Protein AF-A0A180FA83-F1 (afdb_monomer_lite)

Secondary structure (DSSP, 8-state):
--HHHHHHHHHHHHHHHHHHHTTSGGGHHHHHHHHHHHHHHHHHHHHHHHT-SSSS---HHHHHHHH--TT-STT--

pLDDT: mean 79.25, std 16.67, range [44.31, 98.06]

Foldseek 3Di:
DPPLVVLQVLLVVLVVVLVVQVVDPVCVVSNVVSNVSSVVSVVLSVVQVVVPPDDDPGHPVNVCVVPDDPQPDPDRD

Sequence (77 aa):
MTARKDHIKHALHNEKICNYLGKNESHSDWVIITAFYSALHFTRHLIVSECLGGSGIVSFENIFLQNKRYSDGRHGF

Structure (mmCIF, N/CA/C/O backbone):
data_AF-A0A180FA83-F1
#
_entry.id   AF-A0A180FA83-F1
#
loop_
_atom_site.group_PDB
_atom_site.id
_atom_site.type_symbol
_atom_site.label_atom_id
_atom_site.label_alt_id
_atom_site.label_comp_id
_atom_site.label_asym_id
_atom_site.label_entity_id
_atom_site.label_seq_id
_atom_site.pdbx_PDB_ins_code
_atom_site.Cartn_x
_atom_site.Cartn_y
_atom_site.Cartn_z
_atom_site.occupancy
_atom_site.B_iso_or_equiv
_atom_site.auth_seq_id
_atom_site.auth_comp_id
_atom_site.auth_asym_id
_atom_site.auth_atom_id
_atom_site.pdbx_PDB_model_num
ATOM 1 N N . MET A 1 1 ? 18.173 9.662 -8.899 1.00 44.31 1 MET A N 1
ATOM 2 C CA . MET A 1 1 ? 18.360 8.951 -7.605 1.00 44.31 1 MET A CA 1
ATOM 3 C C . MET A 1 1 ? 17.221 9.173 -6.593 1.00 44.31 1 MET A C 1
ATOM 5 O O . MET A 1 1 ? 17.239 8.544 -5.543 1.00 44.31 1 MET A O 1
ATOM 9 N N . THR A 1 2 ? 16.222 10.008 -6.888 1.00 53.47 2 THR A N 1
ATOM 10 C CA . THR A 1 2 ? 15.149 10.431 -5.966 1.00 53.47 2 THR A CA 1
ATOM 11 C C . THR A 1 2 ? 13.981 9.437 -5.864 1.00 53.47 2 THR A C 1
ATOM 13 O O . THR A 1 2 ? 13.696 8.971 -4.766 1.00 53.47 2 THR A O 1
ATOM 16 N N . ALA A 1 3 ? 13.432 8.962 -6.990 1.00 55.56 3 ALA A N 1
ATOM 17 C CA . ALA A 1 3 ? 12.219 8.124 -7.018 1.00 55.56 3 ALA A CA 1
ATOM 18 C C . ALA A 1 3 ? 12.274 6.822 -6.180 1.00 55.56 3 ALA A C 1
ATOM 20 O O . ALA A 1 3 ? 11.274 6.397 -5.605 1.00 55.56 3 ALA A O 1
ATOM 21 N N . ARG A 1 4 ? 13.452 6.185 -6.050 1.00 58.09 4 ARG A N 1
ATOM 22 C CA . ARG A 1 4 ? 13.611 4.954 -5.245 1.00 58.09 4 ARG A CA 1
ATOM 23 C C . ARG A 1 4 ? 13.415 5.186 -3.747 1.00 58.09 4 ARG A C 1
ATOM 25 O O . ARG A 1 4 ? 12.843 4.329 -3.078 1.00 58.09 4 ARG A O 1
ATOM 32 N N . LYS A 1 5 ? 13.907 6.316 -3.225 1.00 60.91 5 LYS A N 1
ATOM 33 C CA . LYS A 1 5 ? 13.758 6.667 -1.804 1.00 60.91 5 LYS A CA 1
ATOM 34 C C . LYS A 1 5 ? 12.317 7.052 -1.479 1.00 60.91 5 LYS A C 1
ATOM 36 O O . LYS A 1 5 ? 11.903 6.888 -0.336 1.00 60.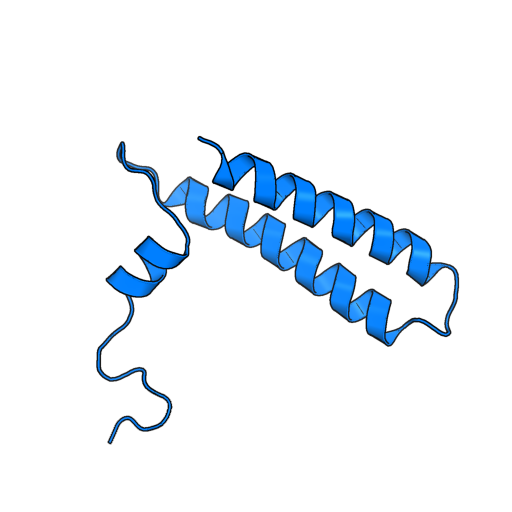91 5 LYS A O 1
ATOM 41 N N . ASP A 1 6 ? 11.561 7.504 -2.471 1.00 79.44 6 ASP A N 1
ATOM 42 C CA . ASP A 1 6 ? 10.185 7.946 -2.279 1.00 79.44 6 ASP A CA 1
ATOM 43 C C . ASP A 1 6 ? 9.235 6.751 -2.105 1.00 79.44 6 ASP A C 1
ATOM 45 O O . ASP A 1 6 ? 8.419 6.758 -1.187 1.00 79.44 6 ASP A O 1
ATOM 49 N N . HIS A 1 7 ? 9.402 5.654 -2.859 1.00 84.62 7 HIS A N 1
ATOM 50 C CA . HIS A 1 7 ? 8.548 4.464 -2.699 1.00 84.62 7 HIS A CA 1
ATOM 51 C C . HIS A 1 7 ? 8.683 3.773 -1.340 1.00 84.62 7 HIS A C 1
ATOM 53 O O . HIS A 1 7 ? 7.665 3.439 -0.743 1.00 84.62 7 HIS A O 1
ATOM 59 N N . ILE A 1 8 ? 9.901 3.606 -0.810 1.00 89.69 8 ILE A N 1
ATOM 60 C CA . ILE A 1 8 ? 10.076 3.034 0.538 1.00 89.69 8 ILE A CA 1
ATOM 61 C C . ILE A 1 8 ? 9.415 3.938 1.586 1.00 89.69 8 ILE A C 1
ATOM 63 O O . ILE A 1 8 ? 8.736 3.448 2.484 1.00 89.69 8 ILE A O 1
ATOM 67 N N . LYS A 1 9 ? 9.565 5.264 1.464 1.00 93.06 9 LYS A N 1
ATOM 68 C CA . LYS A 1 9 ? 8.913 6.211 2.381 1.00 93.06 9 LYS A CA 1
ATOM 69 C C . LYS A 1 9 ? 7.390 6.107 2.319 1.00 93.06 9 LYS A C 1
ATOM 71 O O . LYS A 1 9 ? 6.759 6.085 3.371 1.00 93.06 9 LYS A O 1
ATOM 76 N N . HIS A 1 10 ? 6.810 6.011 1.122 1.00 93.00 10 HIS A N 1
ATOM 77 C CA . HIS A 1 10 ? 5.369 5.812 0.957 1.00 93.00 10 HIS A CA 1
ATOM 78 C C . HIS A 1 10 ? 4.903 4.465 1.522 1.00 93.00 10 HIS A C 1
ATOM 80 O O . HIS A 1 10 ? 3.884 4.423 2.207 1.00 93.00 10 HIS A O 1
ATOM 86 N N . ALA A 1 11 ? 5.668 3.390 1.314 1.00 94.94 11 ALA A N 1
ATOM 87 C CA . ALA A 1 11 ? 5.358 2.073 1.866 1.00 94.94 11 ALA A CA 1
ATOM 88 C C . ALA A 1 11 ? 5.296 2.100 3.402 1.00 94.94 11 ALA A C 1
ATOM 90 O O . ALA A 1 11 ? 4.285 1.707 3.988 1.00 94.94 11 ALA A O 1
ATOM 91 N N . LEU A 1 12 ? 6.335 2.656 4.037 1.00 96.38 12 LEU A N 1
ATOM 92 C CA . LEU A 1 12 ? 6.430 2.799 5.493 1.00 96.38 12 LEU A CA 1
ATOM 93 C C . LEU A 1 12 ? 5.372 3.754 6.058 1.00 96.38 12 LEU A C 1
ATOM 95 O O . LEU A 1 12 ? 4.874 3.553 7.164 1.00 96.38 12 LEU A O 1
ATOM 99 N N . HIS A 1 13 ? 5.032 4.819 5.329 1.00 97.06 13 HIS A N 1
ATOM 100 C CA . HIS A 1 13 ? 3.954 5.718 5.730 1.00 97.06 13 HIS A CA 1
ATOM 101 C C . HIS A 1 13 ? 2.608 4.984 5.738 1.00 97.06 13 HIS A C 1
ATOM 103 O O . HIS A 1 13 ? 1.917 5.002 6.755 1.00 97.06 13 HIS A O 1
ATOM 109 N N . ASN A 1 14 ? 2.273 4.282 4.654 1.00 97.50 14 ASN A N 1
ATOM 110 C CA . ASN A 1 14 ? 1.011 3.553 4.537 1.00 97.50 14 ASN A CA 1
ATOM 111 C C . ASN A 1 14 ? 0.901 2.417 5.561 1.00 97.50 14 ASN A C 1
ATOM 113 O O . ASN A 1 14 ? -0.171 2.211 6.119 1.00 97.50 14 ASN A O 1
ATOM 117 N N . GLU A 1 15 ? 2.006 1.739 5.875 1.00 97.94 15 GLU A N 1
ATOM 118 C CA . GLU A 1 15 ? 2.060 0.740 6.947 1.00 97.94 15 GLU A CA 1
ATOM 119 C C . GLU A 1 15 ? 1.733 1.360 8.315 1.00 97.94 15 GLU A C 1
ATOM 121 O O . GLU A 1 15 ? 0.917 0.831 9.071 1.00 97.94 15 GLU A O 1
ATOM 126 N N . LYS A 1 16 ? 2.312 2.527 8.629 1.00 98.06 16 LYS A N 1
ATOM 127 C CA . LYS A 1 16 ? 2.003 3.244 9.876 1.00 98.06 16 LYS A CA 1
ATOM 128 C C . LYS A 1 16 ? 0.534 3.650 9.957 1.00 98.06 16 LYS A C 1
ATOM 130 O O . LYS A 1 16 ? -0.055 3.525 11.029 1.00 98.06 16 LYS A O 1
ATOM 135 N N . ILE A 1 17 ? -0.054 4.116 8.853 1.00 97.25 17 ILE A N 1
ATOM 136 C CA . ILE A 1 17 ? -1.484 4.447 8.798 1.00 97.25 17 ILE A CA 1
ATOM 137 C C . ILE A 1 17 ? -2.336 3.186 8.977 1.00 97.25 17 ILE A C 1
ATOM 139 O O . ILE A 1 17 ? -3.246 3.201 9.799 1.00 97.25 17 ILE A O 1
ATOM 143 N N . CYS A 1 18 ? -2.002 2.082 8.305 1.00 97.50 18 CYS A N 1
ATOM 144 C CA . CYS A 1 18 ? -2.674 0.791 8.470 1.00 97.50 18 CYS A CA 1
ATOM 145 C C . CYS A 1 18 ? -2.691 0.351 9.942 1.00 97.50 18 CYS A C 1
ATOM 147 O O . CYS A 1 18 ? -3.752 0.071 10.500 1.00 97.50 18 CYS A O 1
ATOM 149 N N . ASN A 1 19 ? -1.535 0.388 10.609 1.00 96.88 19 ASN A N 1
ATOM 150 C CA . ASN A 1 19 ? -1.404 0.034 12.026 1.00 96.88 19 ASN A CA 1
ATOM 151 C C . ASN A 1 19 ? -2.153 0.995 12.963 1.00 96.88 19 ASN A C 1
ATOM 153 O O . ASN A 1 19 ? -2.593 0.595 14.040 1.00 96.88 19 ASN A O 1
ATOM 157 N N . TYR A 1 20 ? -2.276 2.271 12.591 1.00 97.12 20 TYR A N 1
ATOM 158 C CA . TYR A 1 20 ? -3.066 3.245 13.343 1.00 97.12 20 TYR A CA 1
ATOM 159 C C . TYR A 1 20 ? -4.569 2.971 13.206 1.00 97.12 20 TYR A C 1
ATOM 161 O O . TYR A 1 20 ? -5.273 2.920 14.214 1.00 97.12 20 TYR A O 1
ATOM 169 N N . LEU A 1 21 ? -5.043 2.747 11.979 1.00 95.94 21 LEU A N 1
ATOM 170 C CA . LEU A 1 21 ? -6.454 2.512 11.673 1.00 95.94 21 LEU A CA 1
ATOM 171 C C . LEU A 1 21 ? -6.944 1.157 12.187 1.00 95.94 21 LEU A C 1
ATOM 173 O O . LEU A 1 21 ? -8.058 1.078 12.694 1.00 95.94 21 LEU A O 1
ATOM 177 N N . GLY A 1 22 ? -6.096 0.126 12.151 1.00 94.25 22 GLY A N 1
ATOM 178 C CA . GLY A 1 22 ? -6.417 -1.228 12.618 1.00 94.25 22 GLY A CA 1
ATOM 179 C C . GLY A 1 22 ? -6.697 -1.344 14.117 1.00 94.25 22 GLY A C 1
ATOM 180 O O . GLY A 1 22 ? -7.144 -2.389 14.574 1.00 94.25 22 GLY A O 1
ATOM 181 N N . LYS A 1 23 ? -6.480 -0.274 14.890 1.00 93.50 23 LYS A N 1
ATOM 182 C CA . LYS A 1 23 ? -6.887 -0.194 16.301 1.00 93.50 23 LYS A CA 1
ATOM 183 C C . LYS A 1 23 ? -8.386 0.059 16.480 1.00 93.50 23 LYS A C 1
ATOM 185 O O . LYS A 1 23 ? -8.870 -0.008 17.605 1.00 93.50 23 LYS A O 1
ATOM 190 N N . ASN A 1 24 ? -9.099 0.402 15.408 1.00 91.12 24 ASN A N 1
ATOM 191 C CA . ASN A 1 24 ? -10.530 0.658 15.423 1.00 91.12 24 ASN A CA 1
ATOM 192 C C . ASN A 1 24 ? -11.207 -0.101 14.272 1.00 91.12 24 ASN A C 1
ATOM 194 O O . ASN A 1 24 ? -10.935 0.151 13.098 1.00 91.12 24 ASN A O 1
ATOM 198 N N . GLU A 1 25 ? -12.129 -0.998 14.621 1.00 88.50 25 GLU A N 1
ATOM 199 C CA . GLU A 1 25 ? -12.854 -1.853 13.676 1.00 88.50 25 GLU A CA 1
ATOM 200 C C . GLU A 1 25 ? -13.667 -1.061 12.635 1.00 88.50 25 GLU A C 1
ATOM 202 O O . GLU A 1 25 ? -13.888 -1.561 11.530 1.00 88.50 25 GLU A O 1
ATOM 207 N N . SER A 1 26 ? -14.030 0.199 12.919 1.00 95.00 26 SER A N 1
ATOM 208 C CA . SER A 1 26 ? -14.778 1.071 11.998 1.00 95.00 26 SER A CA 1
ATOM 209 C C . SER A 1 26 ? -13.996 1.506 10.753 1.00 95.00 26 SER A C 1
ATOM 211 O O . SER A 1 26 ? -14.565 2.144 9.871 1.00 95.00 26 SER A O 1
ATOM 213 N N . HIS A 1 27 ? -12.694 1.220 10.681 1.00 94.06 27 HIS A N 1
ATOM 214 C CA . HIS A 1 27 ? -11.827 1.610 9.562 1.00 94.06 27 HIS A CA 1
ATOM 215 C C . HIS A 1 27 ? -11.312 0.411 8.760 1.00 94.06 27 HIS A C 1
ATOM 217 O O . HIS A 1 27 ? -10.291 0.518 8.083 1.00 94.06 27 HIS A O 1
ATOM 223 N N . SER A 1 28 ? -11.997 -0.728 8.828 1.00 93.00 28 SER A N 1
ATOM 224 C CA . SER A 1 28 ? -11.593 -1.990 8.194 1.00 93.00 28 SER A CA 1
ATOM 225 C C . SER A 1 28 ? -11.322 -1.845 6.686 1.00 93.00 28 SER A C 1
ATOM 227 O O . SER A 1 28 ? -10.284 -2.306 6.211 1.00 93.00 28 SER A O 1
ATOM 229 N N . ASP A 1 29 ? -12.154 -1.103 5.950 1.00 96.00 29 ASP A N 1
ATOM 230 C CA . ASP A 1 29 ? -11.921 -0.821 4.522 1.00 96.00 29 ASP A CA 1
ATOM 231 C C . ASP A 1 29 ? -10.603 -0.067 4.286 1.00 96.00 29 ASP A C 1
ATOM 233 O O . ASP A 1 29 ? -9.817 -0.391 3.393 1.00 96.00 29 ASP A O 1
ATOM 237 N N . TRP A 1 30 ? -10.312 0.922 5.132 1.00 96.38 30 TRP A N 1
ATOM 238 C CA . TRP A 1 30 ? -9.087 1.708 5.034 1.00 96.38 30 TRP A CA 1
ATOM 239 C C . TRP A 1 30 ? -7.848 0.916 5.440 1.00 96.38 30 TRP A C 1
ATOM 241 O O . TRP A 1 30 ? -6.781 1.126 4.863 1.00 96.38 30 TRP A O 1
ATOM 251 N N . VAL A 1 31 ? -7.973 -0.014 6.389 1.00 97.06 31 VAL A N 1
ATOM 252 C CA . VAL A 1 31 ? -6.904 -0.959 6.743 1.00 97.06 31 VAL A CA 1
ATOM 253 C C . VAL A 1 31 ? -6.528 -1.793 5.520 1.00 97.06 31 VAL A C 1
ATOM 255 O O . VAL A 1 31 ? -5.351 -1.859 5.172 1.00 97.06 31 VAL A O 1
ATOM 258 N N . ILE A 1 32 ? -7.513 -2.339 4.799 1.00 96.50 32 ILE A N 1
ATOM 259 C CA . ILE A 1 32 ? -7.272 -3.117 3.573 1.00 96.50 32 ILE A CA 1
ATOM 260 C C . ILE A 1 32 ? -6.581 -2.252 2.511 1.00 96.50 32 ILE A C 1
ATOM 262 O O . ILE A 1 32 ? -5.559 -2.652 1.948 1.00 96.50 32 ILE A O 1
ATOM 266 N N . ILE A 1 33 ? -7.098 -1.046 2.262 1.00 97.44 33 ILE A N 1
ATOM 267 C CA . ILE A 1 33 ? -6.553 -0.125 1.256 1.00 97.44 33 ILE A CA 1
ATOM 268 C C . ILE A 1 33 ? -5.103 0.261 1.582 1.00 97.44 33 ILE A C 1
ATOM 270 O O . ILE A 1 33 ? -4.229 0.235 0.712 1.00 97.44 33 ILE A O 1
ATOM 274 N N . THR A 1 34 ? -4.827 0.624 2.832 1.00 97.69 34 THR A N 1
ATOM 275 C CA . THR A 1 34 ? -3.497 1.093 3.248 1.00 97.69 34 THR A CA 1
ATOM 276 C C . THR A 1 34 ? -2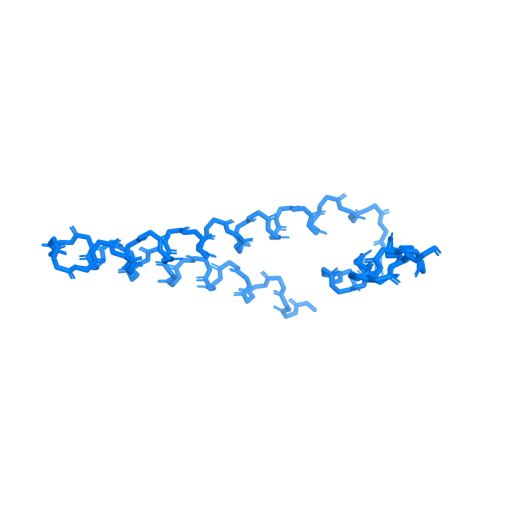.482 -0.046 3.315 1.00 97.69 34 THR A C 1
ATOM 278 O O . THR A 1 34 ? -1.342 0.150 2.884 1.00 97.69 34 THR A O 1
ATOM 281 N N . ALA A 1 35 ? -2.893 -1.250 3.724 1.00 97.62 35 ALA A N 1
ATOM 282 C CA . ALA A 1 35 ? -2.077 -2.458 3.618 1.00 97.62 35 ALA A CA 1
ATOM 283 C C . ALA A 1 35 ? -1.721 -2.772 2.155 1.00 97.62 35 ALA A C 1
ATOM 285 O O . ALA A 1 35 ? -0.548 -2.969 1.828 1.00 97.62 35 ALA A O 1
ATOM 286 N N . PHE A 1 36 ? -2.710 -2.740 1.256 1.00 97.62 36 PHE A N 1
ATOM 287 C CA . PHE A 1 36 ? -2.497 -2.982 -0.171 1.00 97.62 36 PHE A CA 1
ATOM 288 C C . PHE A 1 36 ? -1.516 -1.974 -0.785 1.00 97.62 36 PHE A C 1
ATOM 290 O O . PHE A 1 36 ? -0.552 -2.365 -1.446 1.00 97.62 36 PHE A O 1
ATOM 297 N N . TYR A 1 37 ? -1.706 -0.673 -0.539 1.00 95.94 37 TYR A N 1
ATOM 298 C CA . TYR A 1 37 ? -0.800 0.343 -1.078 1.00 95.94 37 TYR A CA 1
ATOM 299 C C . TYR A 1 37 ? 0.599 0.291 -0.460 1.00 95.94 37 TYR A C 1
ATOM 301 O O . TYR A 1 37 ? 1.570 0.618 -1.147 1.00 95.94 37 TYR A O 1
ATOM 309 N N . SER A 1 38 ? 0.732 -0.119 0.804 1.00 96.88 38 SER A N 1
ATOM 310 C CA . SER A 1 38 ? 2.045 -0.369 1.407 1.00 96.88 38 SER A CA 1
ATOM 311 C C . SER A 1 38 ? 2.783 -1.491 0.665 1.00 96.88 38 SER A C 1
ATOM 313 O O . SER A 1 38 ? 3.889 -1.270 0.159 1.00 96.88 38 SER A O 1
ATOM 315 N N . ALA A 1 39 ? 2.129 -2.645 0.486 1.00 95.81 39 ALA A N 1
ATOM 316 C CA . ALA A 1 39 ? 2.680 -3.780 -0.252 1.00 95.81 39 ALA A CA 1
ATOM 317 C C . ALA A 1 39 ? 3.052 -3.402 -1.695 1.00 95.81 39 ALA A C 1
ATOM 319 O O . ALA A 1 39 ? 4.170 -3.670 -2.134 1.00 95.81 39 ALA A O 1
ATOM 320 N N . LEU A 1 40 ? 2.173 -2.691 -2.410 1.00 92.50 40 LEU A N 1
ATOM 321 C CA . LEU A 1 40 ? 2.426 -2.254 -3.785 1.00 92.50 40 LEU A CA 1
ATOM 322 C C . LEU A 1 40 ? 3.697 -1.398 -3.905 1.00 92.50 40 LEU A C 1
ATOM 324 O O . LEU A 1 40 ? 4.461 -1.556 -4.861 1.00 92.50 40 LEU A O 1
ATOM 328 N N . HIS A 1 41 ? 3.942 -0.493 -2.955 1.00 91.31 41 HIS A N 1
ATOM 329 C CA . HIS A 1 41 ? 5.148 0.333 -2.963 1.00 91.31 41 HIS A CA 1
ATOM 330 C C . HIS A 1 41 ? 6.421 -0.466 -2.654 1.00 91.31 41 HIS A C 1
ATOM 332 O O . HIS A 1 41 ? 7.439 -0.231 -3.312 1.00 91.31 41 HIS A O 1
ATOM 338 N N . PHE A 1 42 ? 6.368 -1.435 -1.733 1.00 90.06 42 PHE A N 1
ATOM 339 C CA . PHE A 1 42 ? 7.489 -2.353 -1.497 1.00 90.06 42 PHE A CA 1
ATOM 340 C C . PHE A 1 42 ? 7.786 -3.213 -2.726 1.00 90.06 42 PHE A C 1
ATOM 342 O O . PHE A 1 42 ? 8.927 -3.254 -3.190 1.00 90.06 42 PHE A O 1
ATOM 349 N N . THR A 1 43 ? 6.765 -3.836 -3.312 1.00 88.31 43 THR A N 1
ATOM 350 C CA . THR A 1 43 ? 6.912 -4.665 -4.513 1.00 88.31 43 THR A CA 1
ATOM 351 C C . THR A 1 43 ? 7.472 -3.858 -5.681 1.00 88.31 43 THR A C 1
ATOM 353 O O . THR A 1 43 ? 8.405 -4.309 -6.343 1.00 88.31 43 THR A O 1
ATOM 356 N N . ARG A 1 44 ? 6.990 -2.627 -5.904 1.00 82.88 44 ARG A N 1
ATOM 357 C CA . ARG A 1 44 ? 7.554 -1.730 -6.928 1.00 82.88 44 ARG A CA 1
ATOM 358 C C . ARG A 1 44 ? 9.027 -1.423 -6.690 1.00 82.88 44 ARG A C 1
ATOM 360 O O . ARG A 1 44 ? 9.796 -1.414 -7.646 1.00 82.88 44 ARG A O 1
ATOM 367 N N . HIS A 1 45 ? 9.424 -1.173 -5.442 1.00 79.75 45 HIS A N 1
ATOM 368 C CA . HIS A 1 45 ? 10.826 -0.928 -5.114 1.00 79.75 45 HIS A CA 1
ATOM 369 C C . HIS A 1 45 ? 11.717 -2.127 -5.475 1.00 79.75 45 HIS A C 1
ATOM 371 O O . HIS A 1 45 ? 12.801 -1.930 -6.026 1.00 79.75 45 HIS A O 1
ATOM 377 N N . LEU A 1 46 ? 11.250 -3.347 -5.200 1.00 77.69 46 LEU A N 1
ATOM 378 C CA . LEU A 1 46 ? 11.989 -4.582 -5.468 1.00 77.69 46 LEU A CA 1
ATOM 379 C C . LEU A 1 46 ? 12.064 -4.895 -6.970 1.00 77.69 46 LEU A C 1
ATOM 381 O O . LEU A 1 46 ? 13.162 -5.016 -7.504 1.00 77.69 46 LEU A O 1
ATOM 385 N N . ILE A 1 47 ? 10.924 -4.917 -7.672 1.00 76.50 47 ILE A N 1
ATOM 386 C CA . ILE A 1 47 ? 10.854 -5.248 -9.108 1.00 76.50 47 ILE A CA 1
ATOM 387 C C . ILE A 1 47 ? 11.703 -4.285 -9.944 1.00 76.50 47 ILE A C 1
ATOM 389 O O . ILE A 1 47 ? 12.490 -4.706 -10.787 1.00 76.50 47 ILE A O 1
ATOM 393 N N . VAL A 1 48 ? 11.579 -2.977 -9.697 1.00 67.56 48 VAL A N 1
ATOM 394 C CA . VAL A 1 48 ? 12.337 -1.970 -10.456 1.00 67.56 48 VAL A CA 1
ATOM 395 C C . VAL A 1 48 ? 13.838 -2.053 -10.144 1.00 67.56 48 VAL A C 1
ATOM 397 O O . VAL A 1 48 ? 14.658 -1.677 -10.980 1.00 67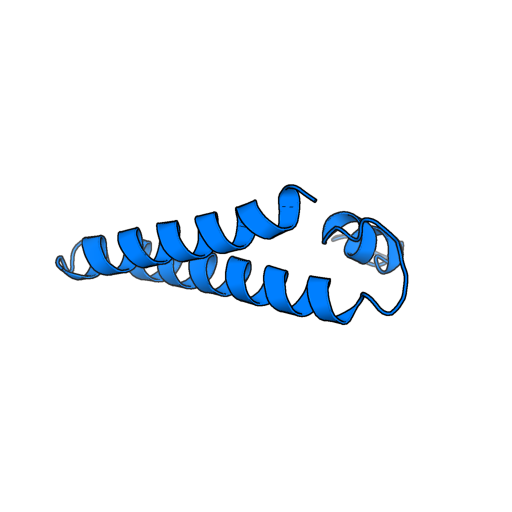.56 48 VAL A O 1
ATOM 400 N N . SER A 1 49 ? 14.214 -2.559 -8.964 1.00 62.09 49 SER A N 1
ATOM 401 C CA . SER A 1 49 ? 15.620 -2.741 -8.596 1.00 62.09 49 SER A CA 1
ATOM 402 C C . SER A 1 49 ? 16.267 -3.951 -9.281 1.00 62.09 49 SER A C 1
ATOM 404 O O . SER A 1 49 ? 17.452 -3.871 -9.588 1.00 62.09 49 SER A O 1
ATOM 406 N N . GLU A 1 50 ? 15.524 -5.022 -9.580 1.00 57.94 50 GLU A N 1
ATOM 407 C CA . GLU A 1 50 ? 16.061 -6.204 -10.282 1.00 57.94 50 GLU A CA 1
ATOM 408 C C . GLU A 1 50 ? 16.226 -6.008 -11.798 1.00 57.94 50 GLU A C 1
ATOM 410 O O . GLU A 1 50 ? 17.095 -6.628 -12.406 1.00 57.94 50 GLU A O 1
ATOM 415 N N . CYS A 1 51 ? 15.485 -5.084 -12.422 1.00 55.66 51 CYS A N 1
ATOM 416 C CA . CYS A 1 51 ? 15.690 -4.739 -13.838 1.00 55.66 51 CYS A CA 1
ATOM 417 C C . CYS A 1 51 ? 17.042 -4.037 -14.120 1.00 55.66 51 CYS A C 1
ATOM 419 O O . CYS A 1 51 ? 17.380 -3.782 -15.277 1.00 55.66 51 CYS A O 1
ATOM 421 N N . LEU A 1 52 ? 17.820 -3.696 -13.086 1.00 52.94 52 LEU A N 1
ATOM 422 C CA . LEU A 1 52 ? 19.078 -2.951 -13.180 1.00 52.94 52 LEU A CA 1
ATOM 423 C C . LEU A 1 52 ? 20.288 -3.874 -13.402 1.00 52.94 52 LEU A C 1
ATOM 425 O O . LEU A 1 52 ? 21.177 -3.973 -12.562 1.00 52.94 52 LEU A O 1
ATOM 429 N N . GLY A 1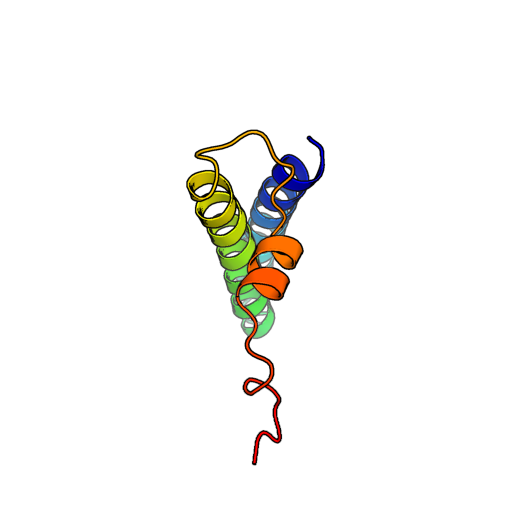 53 ? 20.367 -4.475 -14.586 1.00 54.41 53 GLY A N 1
ATOM 430 C CA . GLY A 1 53 ? 21.634 -4.950 -15.160 1.00 54.41 53 GLY A CA 1
ATOM 431 C C . GLY A 1 53 ? 22.412 -3.862 -15.923 1.00 54.41 53 GLY A C 1
ATOM 432 O O . GLY A 1 53 ? 23.427 -4.161 -16.543 1.00 54.41 53 GLY A O 1
ATOM 433 N N . GLY A 1 54 ? 21.940 -2.606 -15.933 1.00 52.53 54 GLY A N 1
ATOM 434 C CA . GLY A 1 54 ? 22.494 -1.526 -16.757 1.00 52.53 54 GLY A CA 1
ATOM 435 C C . GLY A 1 54 ? 22.108 -0.122 -16.278 1.00 52.53 54 GLY A C 1
ATOM 436 O O . GLY A 1 54 ? 21.059 0.094 -15.675 1.00 52.53 54 GLY A O 1
ATOM 437 N N . SER A 1 55 ? 22.991 0.842 -16.531 1.00 51.59 55 SER A N 1
ATOM 438 C CA . SER A 1 55 ? 23.090 2.182 -15.932 1.00 51.59 55 SER A CA 1
ATOM 439 C C . SER A 1 55 ? 22.039 3.220 -16.385 1.00 51.59 55 SER A C 1
ATOM 441 O O . SER A 1 55 ? 22.397 4.343 -16.741 1.00 51.59 55 SER A O 1
ATOM 443 N N . GLY A 1 56 ? 20.748 2.880 -16.387 1.00 56.41 56 GLY A N 1
ATOM 444 C CA . GLY A 1 56 ? 19.651 3.801 -16.729 1.00 56.41 56 GLY A CA 1
ATOM 445 C C . GLY A 1 56 ? 18.778 4.192 -15.528 1.00 56.41 56 GLY A C 1
ATOM 446 O O . GLY A 1 56 ? 18.630 3.425 -14.579 1.00 56.41 56 GLY A O 1
ATOM 447 N N . ILE A 1 57 ? 18.151 5.378 -15.559 1.00 56.50 57 ILE A N 1
ATOM 448 C CA . ILE A 1 57 ? 17.034 5.692 -14.649 1.00 56.50 57 ILE A CA 1
ATOM 449 C C . ILE A 1 57 ? 15.830 4.868 -15.115 1.00 56.50 57 ILE A C 1
ATOM 451 O O . ILE A 1 57 ? 15.096 5.259 -16.022 1.00 56.50 57 ILE A O 1
ATOM 455 N N . VAL A 1 58 ? 15.651 3.702 -14.505 1.00 63.06 58 VAL A N 1
ATOM 456 C CA . VAL A 1 58 ? 14.497 2.838 -14.745 1.00 63.06 58 VAL A CA 1
ATOM 457 C C . VAL A 1 58 ? 13.385 3.255 -13.782 1.00 63.06 58 VAL A C 1
ATOM 459 O O . VAL A 1 58 ? 13.539 3.157 -12.565 1.00 63.06 58 VAL A O 1
ATOM 462 N N . SER A 1 59 ? 12.288 3.784 -14.320 1.00 68.69 59 SER A N 1
ATOM 463 C CA . SER A 1 59 ? 11.026 3.964 -13.597 1.00 68.69 59 SER A CA 1
ATOM 464 C C . SER A 1 59 ? 10.057 2.848 -13.977 1.00 68.69 59 SER A C 1
ATOM 466 O O . SER A 1 59 ? 10.193 2.230 -15.037 1.00 68.69 59 SER A O 1
ATOM 468 N N . PHE A 1 60 ? 9.060 2.603 -13.125 1.00 72.06 60 PHE A N 1
ATOM 469 C CA . PHE A 1 60 ? 7.959 1.702 -13.464 1.00 72.06 60 PHE A CA 1
ATOM 470 C C . PHE A 1 60 ? 7.297 2.123 -14.782 1.00 72.06 60 PHE A C 1
ATOM 472 O O . PHE A 1 60 ? 7.022 1.275 -15.621 1.00 72.06 60 PHE A O 1
ATOM 479 N N . GLU A 1 61 ? 7.106 3.425 -14.995 1.00 73.62 61 GLU A N 1
ATOM 480 C CA . GLU A 1 61 ? 6.537 3.992 -16.218 1.00 73.62 61 GLU A CA 1
ATOM 481 C C . GLU A 1 61 ? 7.378 3.637 -17.444 1.00 73.62 61 GLU A C 1
ATOM 483 O O . GLU A 1 61 ? 6.819 3.250 -18.464 1.00 73.62 61 GLU A O 1
ATOM 488 N N . ASN A 1 62 ? 8.709 3.700 -17.343 1.00 72.25 62 ASN A N 1
ATOM 489 C CA . ASN A 1 62 ? 9.594 3.338 -18.448 1.00 72.25 62 ASN A CA 1
ATOM 490 C C . ASN A 1 62 ? 9.484 1.843 -18.779 1.00 72.25 62 ASN A C 1
ATOM 492 O O . ASN A 1 62 ? 9.341 1.497 -19.948 1.00 72.25 62 ASN A O 1
ATOM 496 N N . ILE A 1 63 ? 9.474 0.966 -17.766 1.00 76.31 63 ILE A N 1
ATOM 497 C CA . ILE A 1 63 ? 9.266 -0.480 -17.965 1.00 76.31 63 ILE A CA 1
ATOM 498 C C . ILE A 1 63 ? 7.886 -0.738 -18.578 1.00 76.31 63 ILE A C 1
ATOM 500 O O . ILE A 1 63 ? 7.762 -1.499 -19.536 1.00 76.31 63 ILE A O 1
ATOM 504 N N . PHE A 1 64 ? 6.846 -0.100 -18.045 1.00 75.38 64 PHE A N 1
ATOM 505 C CA . PHE A 1 64 ? 5.481 -0.256 -18.525 1.00 75.38 64 PHE A CA 1
ATOM 506 C C . PHE A 1 64 ? 5.356 0.183 -19.984 1.00 75.38 64 PHE A C 1
ATOM 508 O O . PHE A 1 64 ? 4.847 -0.579 -20.794 1.00 75.38 64 PHE A O 1
ATOM 515 N N . LEU A 1 65 ? 5.862 1.364 -20.347 1.00 76.31 65 LEU A N 1
ATOM 516 C CA . LEU A 1 65 ? 5.823 1.864 -21.723 1.00 76.31 65 LEU A CA 1
ATOM 517 C C . LEU A 1 65 ? 6.627 0.986 -22.690 1.00 76.31 65 LEU A C 1
ATOM 519 O O . LEU A 1 65 ? 6.196 0.809 -23.824 1.00 76.31 65 LEU A O 1
ATOM 523 N N . GLN A 1 66 ? 7.753 0.416 -22.250 1.00 76.12 66 GLN A N 1
ATOM 524 C CA . GLN A 1 66 ? 8.546 -0.515 -23.061 1.00 76.12 66 GLN A CA 1
ATOM 525 C C . GLN A 1 66 ? 7.831 -1.847 -23.316 1.00 76.12 66 GLN A C 1
ATOM 527 O O . GLN A 1 66 ? 8.001 -2.432 -24.381 1.00 76.12 66 GLN A O 1
ATOM 532 N N . ASN A 1 67 ? 7.054 -2.337 -22.346 1.00 74.62 67 ASN A N 1
ATOM 533 C CA . ASN A 1 67 ? 6.395 -3.64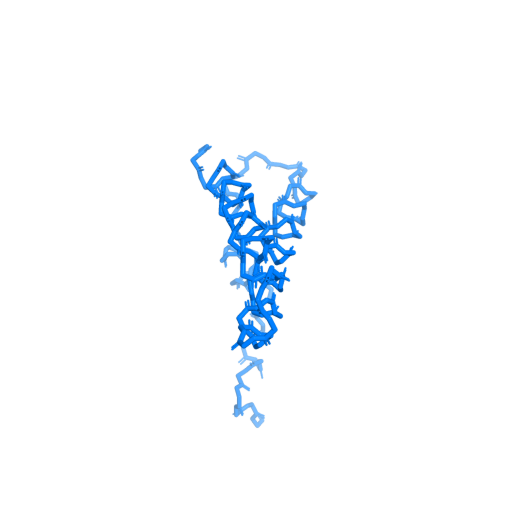2 -22.433 1.00 74.62 67 ASN A CA 1
ATOM 534 C C . ASN A 1 67 ? 4.930 -3.559 -22.882 1.00 74.62 67 ASN A C 1
ATOM 536 O O . ASN A 1 67 ? 4.341 -4.580 -23.230 1.00 74.62 67 ASN A O 1
ATOM 540 N N . LYS A 1 68 ? 4.331 -2.364 -22.885 1.00 76.88 68 LYS A N 1
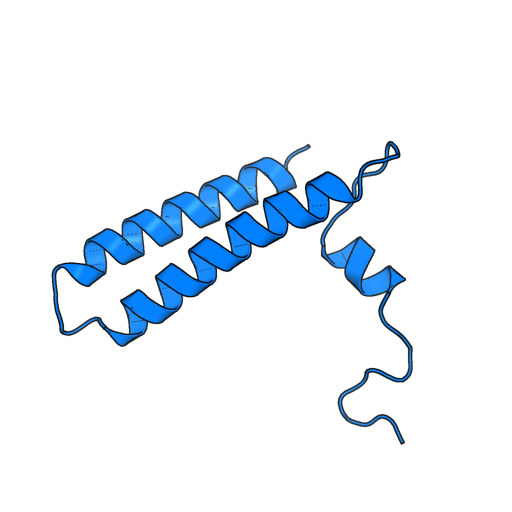ATOM 541 C CA . LYS A 1 68 ? 2.949 -2.150 -23.308 1.00 76.88 68 LYS A CA 1
ATOM 542 C C . LYS A 1 68 ? 2.824 -2.434 -24.801 1.00 76.88 68 LYS A C 1
ATOM 544 O O . LYS A 1 68 ? 3.335 -1.675 -25.628 1.00 76.88 68 LYS A O 1
ATOM 549 N N . ARG A 1 69 ? 2.095 -3.490 -25.162 1.00 71.81 69 ARG A N 1
ATOM 550 C CA . ARG A 1 69 ? 1.758 -3.748 -26.563 1.00 71.81 69 ARG A CA 1
ATOM 551 C C . ARG A 1 69 ? 0.624 -2.828 -26.991 1.00 71.81 69 ARG A C 1
ATOM 553 O O . ARG A 1 69 ? -0.259 -2.488 -26.206 1.00 71.81 69 ARG A O 1
ATOM 560 N N . TYR A 1 70 ? 0.634 -2.437 -28.263 1.00 61.47 70 TYR A N 1
ATOM 561 C CA . TYR A 1 70 ? -0.404 -1.573 -28.837 1.00 61.47 70 TYR A CA 1
ATOM 562 C C . TYR A 1 70 ? -1.809 -2.206 -28.741 1.00 61.47 70 TYR A C 1
ATOM 564 O O . TYR A 1 70 ? -2.805 -1.493 -28.676 1.00 61.47 70 TYR A O 1
ATOM 572 N N . SER A 1 71 ? -1.874 -3.540 -28.660 1.00 65.25 71 SER A N 1
ATOM 573 C CA . SER A 1 71 ? -3.086 -4.348 -28.490 1.00 65.25 71 SER A CA 1
ATOM 574 C C . SER A 1 71 ? -3.678 -4.338 -27.076 1.00 65.25 71 SER A C 1
ATOM 576 O O . SER A 1 71 ? -4.825 -4.734 -26.908 1.00 65.25 71 SER A O 1
ATOM 578 N N . ASP A 1 72 ? -2.945 -3.883 -26.055 1.00 66.19 72 ASP A N 1
ATOM 579 C CA . ASP A 1 72 ? -3.336 -4.057 -24.642 1.00 66.19 72 ASP A CA 1
ATOM 580 C C . ASP A 1 72 ? -4.278 -2.944 -24.131 1.00 66.19 72 ASP A C 1
ATOM 582 O O . ASP A 1 72 ? -4.394 -2.679 -22.931 1.00 66.19 72 ASP A O 1
ATOM 586 N N . GLY A 1 73 ? -4.942 -2.234 -25.045 1.00 67.38 73 GLY A N 1
ATOM 587 C CA . GLY A 1 73 ? -5.991 -1.274 -24.712 1.00 67.38 73 GLY A CA 1
ATOM 588 C C . GLY A 1 73 ? -7.288 -1.972 -24.291 1.00 67.38 73 GLY A C 1
ATOM 589 O O . GLY A 1 73 ? -7.596 -3.064 -24.753 1.00 67.38 73 GLY A O 1
ATOM 590 N N . ARG A 1 74 ? -8.111 -1.298 -23.471 1.00 60.84 74 ARG A N 1
ATOM 591 C CA . ARG A 1 74 ? -9.429 -1.799 -23.011 1.00 60.84 74 ARG A CA 1
ATOM 592 C C . ARG A 1 74 ? -10.431 -2.117 -24.143 1.00 60.84 74 ARG A C 1
ATOM 594 O O . ARG A 1 74 ? -11.478 -2.685 -23.860 1.00 60.84 74 ARG A O 1
ATOM 601 N N . HIS A 1 75 ? -10.096 -1.786 -25.392 1.00 62.03 75 HIS A N 1
ATOM 602 C CA . HIS A 1 75 ? -10.867 -2.072 -26.604 1.00 62.03 75 HIS A CA 1
ATOM 603 C C . HIS A 1 75 ? -9.952 -2.480 -27.774 1.00 62.03 75 HIS A C 1
ATOM 605 O O . HIS A 1 75 ? -10.038 -1.905 -28.856 1.00 62.03 75 HIS A O 1
ATOM 611 N N . GLY A 1 76 ? -9.021 -3.414 -27.559 1.00 54.47 76 GLY A N 1
ATOM 612 C CA . GLY A 1 76 ? -8.340 -4.067 -28.679 1.00 54.47 76 GLY A CA 1
ATOM 613 C C . GLY A 1 76 ? -9.318 -4.996 -29.405 1.00 54.47 76 GLY A C 1
ATOM 614 O O . GLY A 1 76 ? -9.711 -6.008 -28.827 1.00 54.47 76 GLY A O 1
ATOM 615 N N . PHE A 1 77 ? -9.741 -4.625 -30.617 1.00 48.06 77 PHE A N 1
ATOM 616 C CA . PHE A 1 77 ? -10.296 -5.560 -31.603 1.00 48.06 77 PHE A CA 1
ATOM 617 C C . PHE A 1 77 ? -9.155 -6.169 -32.418 1.00 48.06 77 PHE A C 1
ATOM 619 O O . PHE A 1 77 ? -8.189 -5.421 -32.703 1.00 48.06 77 PHE A O 1
#

Radius of gyration: 16.35 Å; chains: 1; bounding box: 38×17×48 Å